Protein AF-A0A1H8EPS7-F1 (afdb_monomer_lite)

Radius of gyration: 14.14 Å; chains: 1; bounding box: 33×36×41 Å

Organism: NCBI:txid245187

Structure (mmCIF, N/CA/C/O backbone):
data_AF-A0A1H8EPS7-F1
#
_entry.id   AF-A0A1H8EPS7-F1
#
loop_
_atom_site.group_PDB
_atom_site.id
_atom_site.type_symbol
_atom_site.label_atom_id
_atom_site.label_alt_id
_atom_site.label_comp_id
_atom_site.label_asym_id
_atom_site.label_entity_id
_atom_site.label_seq_id
_atom_site.pdbx_PDB_ins_code
_atom_site.Cartn_x
_atom_site.Cartn_y
_atom_site.Cartn_z
_atom_site.occupancy
_atom_site.B_iso_or_equiv
_atom_site.auth_seq_id
_atom_site.auth_comp_id
_atom_site.auth_asym_id
_atom_site.auth_atom_id
_atom_site.pdbx_PDB_model_num
ATOM 1 N N . MET A 1 1 ? -10.656 1.692 16.213 1.00 60.69 1 MET A N 1
ATOM 2 C CA . MET A 1 1 ? -10.959 2.540 15.041 1.00 60.69 1 MET A CA 1
ATOM 3 C C . MET A 1 1 ? -9.762 2.475 14.132 1.00 60.69 1 MET A C 1
ATOM 5 O O . MET A 1 1 ? -8.650 2.513 14.644 1.00 60.69 1 MET A O 1
ATOM 9 N N . ALA A 1 2 ? -9.992 2.283 12.844 1.00 76.81 2 ALA A N 1
ATOM 10 C CA . ALA A 1 2 ? -8.927 2.078 11.886 1.00 76.81 2 ALA A CA 1
ATOM 11 C C . ALA A 1 2 ? -8.725 3.387 11.090 1.00 76.81 2 ALA A C 1
ATOM 13 O O . ALA A 1 2 ? -9.687 4.121 10.832 1.00 76.81 2 ALA A O 1
ATOM 14 N N . ILE A 1 3 ? -7.460 3.772 10.919 1.00 89.81 3 ILE A N 1
ATOM 15 C CA . ILE A 1 3 ? -7.002 5.053 10.374 1.00 89.81 3 ILE A CA 1
ATOM 16 C C . ILE A 1 3 ? -6.684 4.823 8.898 1.00 89.81 3 ILE A C 1
ATOM 18 O O . ILE A 1 3 ? -6.001 3.858 8.556 1.00 89.81 3 ILE A O 1
ATOM 22 N N . LEU A 1 4 ? -7.119 5.736 8.028 1.00 92.31 4 LEU A N 1
ATOM 23 C CA . LEU A 1 4 ? -6.822 5.639 6.603 1.00 92.31 4 LEU A CA 1
ATOM 24 C C . LEU A 1 4 ? -5.474 6.296 6.298 1.00 92.31 4 LEU A C 1
ATOM 26 O O . LEU A 1 4 ? -5.281 7.497 6.533 1.00 92.31 4 LEU A O 1
ATOM 30 N N . TYR A 1 5 ? -4.568 5.509 5.729 1.00 93.38 5 TYR A N 1
ATOM 31 C CA . TYR A 1 5 ? -3.239 5.924 5.307 1.00 93.38 5 TYR A CA 1
ATOM 32 C C . TYR A 1 5 ? -3.099 5.887 3.786 1.00 93.38 5 TYR A C 1
ATOM 34 O O . TYR A 1 5 ? -3.504 4.927 3.133 1.00 93.38 5 TYR A O 1
ATOM 42 N N . LEU A 1 6 ? -2.466 6.920 3.236 1.00 90.88 6 LEU A N 1
ATOM 43 C CA . LEU A 1 6 ? -1.938 6.939 1.879 1.00 90.88 6 LEU A CA 1
ATOM 44 C C . LEU A 1 6 ? -0.442 6.636 1.935 1.00 90.88 6 LEU A C 1
ATOM 46 O O . LEU A 1 6 ? 0.320 7.346 2.593 1.00 90.88 6 LEU A O 1
ATOM 50 N N . ILE A 1 7 ? -0.032 5.600 1.219 1.00 90.38 7 ILE A N 1
ATOM 51 C CA . ILE A 1 7 ? 1.361 5.203 1.040 1.00 90.38 7 ILE A CA 1
ATOM 52 C C . ILE A 1 7 ? 1.738 5.575 -0.387 1.00 90.38 7 ILE A C 1
ATOM 54 O O . ILE A 1 7 ? 1.095 5.101 -1.317 1.00 90.38 7 ILE A O 1
ATOM 58 N N . TYR A 1 8 ? 2.739 6.427 -0.574 1.00 85.19 8 TYR A N 1
ATOM 59 C CA . TYR A 1 8 ? 3.120 6.949 -1.889 1.00 85.19 8 TYR A CA 1
ATOM 60 C C . TYR A 1 8 ? 4.632 7.157 -1.987 1.00 85.19 8 TYR A C 1
ATOM 62 O O . TYR A 1 8 ? 5.332 7.286 -0.977 1.00 85.19 8 TYR A O 1
ATOM 70 N N . ARG A 1 9 ? 5.157 7.187 -3.210 1.00 75.56 9 ARG A N 1
ATOM 71 C CA . ARG A 1 9 ? 6.589 7.383 -3.442 1.00 75.56 9 ARG A CA 1
ATOM 72 C C . ARG A 1 9 ? 7.025 8.819 -3.083 1.00 75.56 9 ARG A C 1
ATOM 74 O O . ARG A 1 9 ? 6.350 9.774 -3.468 1.00 75.56 9 ARG A O 1
ATOM 81 N N . PRO A 1 10 ? 8.157 9.012 -2.379 1.00 70.88 10 PRO A N 1
ATOM 82 C CA . PRO A 1 10 ? 8.685 10.346 -2.101 1.00 70.88 10 PRO A CA 1
ATOM 83 C C . PRO A 1 10 ? 9.086 11.094 -3.386 1.00 70.88 10 PRO A C 1
ATOM 85 O O . PRO A 1 10 ? 9.708 10.528 -4.292 1.00 70.88 10 PRO A O 1
ATOM 88 N N . ALA A 1 11 ? 8.758 12.390 -3.439 1.00 62.03 11 ALA A N 1
ATOM 89 C CA . ALA A 1 11 ? 9.101 13.277 -4.550 1.00 62.03 11 ALA A CA 1
ATOM 90 C C . ALA A 1 11 ? 10.625 13.454 -4.700 1.00 62.03 11 ALA A C 1
ATOM 92 O O . ALA A 1 11 ? 11.356 13.479 -3.711 1.00 62.03 11 ALA A O 1
ATOM 93 N N . GLY A 1 12 ? 11.106 13.614 -5.938 1.00 56.56 12 GLY A N 1
ATOM 94 C CA . GLY A 1 12 ? 12.518 13.915 -6.218 1.00 56.56 12 GLY A CA 1
ATOM 95 C C . GLY A 1 12 ? 13.471 12.714 -6.198 1.00 56.56 12 GLY A C 1
ATOM 96 O O . GLY A 1 12 ? 14.684 12.907 -6.250 1.00 56.56 12 GLY A O 1
ATOM 97 N N . THR A 1 13 ? 12.961 11.476 -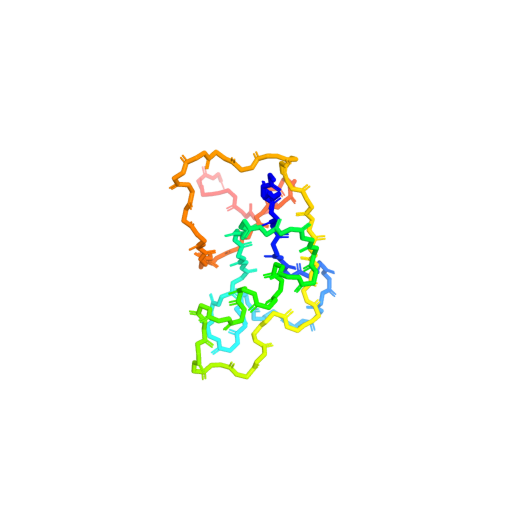6.158 1.00 56.84 13 THR A N 1
ATOM 98 C CA . THR A 1 13 ? 13.788 10.278 -6.370 1.00 56.84 13 THR A CA 1
ATOM 99 C C . THR A 1 13 ? 14.189 10.176 -7.847 1.00 56.84 13 THR A C 1
ATOM 101 O O . THR A 1 13 ? 13.456 9.633 -8.667 1.00 56.84 13 THR A O 1
ATOM 104 N N . ALA A 1 14 ? 15.343 10.768 -8.176 1.00 43.66 14 ALA A N 1
ATOM 105 C CA . ALA A 1 14 ? 15.906 10.873 -9.522 1.00 43.66 14 ALA A CA 1
ATOM 106 C C . ALA A 1 14 ? 16.059 9.497 -10.200 1.00 43.66 14 ALA A C 1
ATOM 108 O O . ALA A 1 14 ? 16.803 8.640 -9.725 1.00 43.66 14 ALA A O 1
ATOM 109 N N . GLY A 1 15 ? 15.342 9.308 -11.311 1.00 47.16 15 GLY A N 1
ATOM 110 C CA . GLY A 1 15 ? 15.264 8.057 -12.065 1.00 47.16 15 GLY A CA 1
ATOM 111 C C . GLY A 1 15 ? 13.827 7.801 -12.508 1.00 47.16 15 GLY A C 1
ATOM 112 O O . GLY A 1 15 ? 13.110 7.035 -11.864 1.00 47.16 15 GLY A O 1
ATOM 113 N N . ASP A 1 16 ? 13.418 8.493 -13.575 1.00 48.84 16 ASP A N 1
ATOM 114 C CA . ASP A 1 16 ? 12.106 8.441 -14.233 1.00 48.84 16 ASP A CA 1
ATOM 115 C C . ASP A 1 16 ? 11.763 7.043 -14.781 1.00 48.84 16 ASP A C 1
ATOM 117 O O . ASP A 1 16 ? 11.743 6.792 -15.984 1.00 48.84 16 ASP A O 1
ATOM 121 N N . ALA A 1 17 ? 11.436 6.119 -13.889 1.00 48.22 17 ALA A N 1
ATOM 122 C CA . ALA A 1 17 ? 10.400 5.141 -14.158 1.00 48.22 17 ALA A CA 1
ATOM 123 C C . ALA A 1 17 ? 9.238 5.487 -13.226 1.00 48.22 17 ALA A C 1
ATOM 125 O O . ALA A 1 17 ? 9.385 5.437 -12.000 1.00 48.22 17 ALA A O 1
ATOM 126 N N . MET A 1 18 ? 8.103 5.869 -13.819 1.00 50.12 18 MET A N 1
ATOM 127 C CA . MET A 1 18 ? 6.831 6.222 -13.157 1.00 50.12 18 MET A CA 1
ATOM 128 C C . MET A 1 18 ? 6.151 5.020 -12.470 1.00 50.12 18 MET A C 1
ATOM 130 O O . MET A 1 18 ? 4.933 5.000 -12.340 1.00 50.12 18 MET A O 1
ATOM 134 N N . HIS A 1 19 ? 6.935 3.989 -12.155 1.00 50.62 19 HIS A N 1
ATOM 135 C CA . HIS A 1 19 ? 6.522 2.653 -11.765 1.00 50.62 19 HIS A CA 1
ATOM 136 C C . HIS A 1 19 ? 7.604 2.064 -10.852 1.00 50.62 19 HIS A C 1
ATOM 138 O O . HIS A 1 19 ? 8.791 2.097 -11.201 1.00 50.62 19 HIS A O 1
ATOM 144 N N . ASN A 1 20 ? 7.230 1.460 -9.715 1.00 50.38 20 ASN A N 1
ATOM 145 C CA . ASN A 1 20 ? 8.078 0.410 -9.138 1.00 50.38 20 ASN A CA 1
ATOM 146 C C . ASN A 1 20 ? 8.196 -0.759 -10.149 1.00 50.38 20 ASN A C 1
ATOM 148 O O . ASN A 1 20 ? 7.505 -0.774 -11.167 1.00 50.38 20 ASN A O 1
ATOM 152 N N . THR A 1 21 ? 9.048 -1.760 -9.914 1.00 53.66 21 THR A N 1
ATOM 153 C CA . THR A 1 21 ? 9.212 -2.903 -10.846 1.00 53.66 21 THR A CA 1
ATOM 154 C C . THR A 1 21 ? 7.921 -3.687 -11.135 1.00 53.66 21 THR A C 1
ATOM 156 O O . THR A 1 21 ? 7.916 -4.539 -12.018 1.00 53.66 21 THR A O 1
ATOM 159 N N . ALA A 1 22 ? 6.829 -3.378 -10.435 1.00 54.28 22 ALA A N 1
ATOM 160 C CA . ALA A 1 22 ? 5.494 -3.922 -10.615 1.00 54.28 22 ALA A CA 1
ATOM 161 C C . ALA A 1 22 ? 4.422 -2.883 -10.988 1.00 54.28 22 ALA A C 1
ATOM 163 O O . ALA A 1 22 ? 3.238 -3.175 -10.873 1.00 54.28 22 ALA A O 1
ATOM 164 N N . ALA A 1 23 ? 4.811 -1.678 -11.414 1.00 64.75 23 ALA A N 1
ATOM 165 C CA . ALA A 1 23 ? 3.907 -0.594 -11.806 1.00 64.75 23 ALA A CA 1
ATOM 166 C C . ALA A 1 23 ? 2.963 -0.048 -10.715 1.00 64.75 23 ALA A C 1
ATOM 168 O O . ALA A 1 23 ? 2.025 0.687 -11.026 1.00 64.75 23 ALA A O 1
ATOM 169 N N . ILE A 1 24 ? 3.256 -0.312 -9.438 1.00 70.19 24 ILE A N 1
ATOM 170 C CA . ILE A 1 24 ? 2.477 0.182 -8.295 1.00 70.19 24 ILE A CA 1
ATOM 171 C C . ILE A 1 24 ? 3.085 1.487 -7.789 1.00 70.19 24 ILE A C 1
ATOM 173 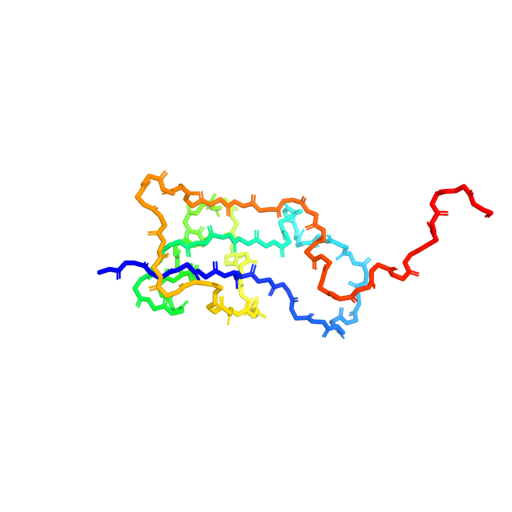O O . ILE A 1 24 ? 4.272 1.530 -7.465 1.00 70.19 24 ILE A O 1
ATOM 177 N N . GLU A 1 25 ? 2.257 2.524 -7.679 1.00 75.69 25 GLU A N 1
ATOM 178 C CA . GLU A 1 25 ? 2.695 3.883 -7.326 1.00 75.69 25 GLU A CA 1
ATOM 179 C C . GLU A 1 25 ? 2.212 4.336 -5.948 1.00 75.69 25 GLU A C 1
ATOM 181 O O . GLU A 1 25 ? 2.834 5.188 -5.303 1.00 75.69 25 GLU A O 1
ATOM 186 N N . ALA A 1 26 ? 1.113 3.759 -5.466 1.00 82.38 26 ALA A N 1
ATOM 187 C CA . ALA A 1 26 ? 0.604 4.035 -4.136 1.00 82.38 26 ALA A CA 1
ATOM 188 C C . ALA A 1 26 ? -0.310 2.923 -3.615 1.00 82.38 26 ALA A C 1
ATOM 190 O O . ALA A 1 26 ? -0.738 2.032 -4.350 1.00 82.38 26 ALA A O 1
ATOM 191 N N . ALA A 1 27 ? -0.629 3.002 -2.328 1.00 88.50 27 ALA A N 1
ATOM 192 C CA . ALA A 1 27 ? -1.664 2.202 -1.695 1.00 88.50 27 ALA A CA 1
ATOM 193 C C . ALA A 1 27 ? -2.495 3.060 -0.739 1.00 88.50 27 ALA A C 1
ATOM 195 O O . ALA A 1 27 ? -1.968 3.949 -0.064 1.00 88.50 27 ALA A O 1
ATOM 196 N N . LEU A 1 28 ? -3.791 2.766 -0.665 1.00 91.00 28 LEU A N 1
ATOM 197 C CA . LEU A 1 28 ? -4.688 3.283 0.364 1.00 91.00 28 LEU A CA 1
ATOM 198 C C . LEU A 1 28 ? -5.028 2.142 1.313 1.00 91.00 28 LEU A C 1
ATOM 200 O O . LEU A 1 28 ? -5.642 1.149 0.918 1.00 91.00 28 LEU A O 1
ATOM 204 N N . ILE A 1 29 ? -4.600 2.292 2.562 1.00 94.00 29 ILE A N 1
ATOM 205 C CA . ILE A 1 29 ? -4.635 1.228 3.557 1.00 94.00 29 ILE A CA 1
ATOM 206 C C . ILE A 1 29 ? -5.316 1.721 4.819 1.00 94.00 29 ILE A C 1
ATOM 208 O O . ILE A 1 29 ? -4.918 2.728 5.405 1.00 94.00 29 ILE A O 1
ATOM 212 N N . ASP A 1 30 ? -6.304 0.962 5.264 1.00 94.06 30 ASP A N 1
ATOM 213 C CA . ASP A 1 30 ? -6.868 1.085 6.593 1.00 94.06 30 ASP A CA 1
ATOM 214 C C . ASP A 1 30 ? -6.035 0.274 7.599 1.00 94.06 30 ASP A C 1
ATOM 216 O O . ASP A 1 30 ? -5.840 -0.936 7.441 1.00 94.06 30 ASP A O 1
ATOM 220 N N . ALA A 1 31 ? -5.486 0.946 8.613 1.00 92.75 31 ALA A N 1
ATOM 221 C CA . ALA A 1 31 ? -4.600 0.335 9.601 1.00 92.75 31 ALA A CA 1
ATOM 222 C C . ALA A 1 31 ? -4.610 1.064 10.953 1.00 92.75 31 ALA A C 1
ATOM 224 O O . ALA A 1 31 ? -5.043 2.205 11.084 1.00 92.75 31 ALA A O 1
ATOM 225 N N . ALA A 1 32 ? -4.085 0.410 11.992 1.00 91.50 32 ALA A N 1
ATOM 226 C CA . ALA A 1 32 ? -3.999 0.993 13.335 1.00 91.50 32 ALA A CA 1
ATOM 227 C C . ALA A 1 32 ? -2.871 2.033 13.493 1.00 91.50 32 ALA A C 1
ATOM 229 O O . ALA A 1 32 ? -2.918 2.852 14.407 1.00 91.50 32 ALA A O 1
ATOM 230 N N . ASN A 1 33 ? -1.827 1.958 12.663 1.00 92.12 33 ASN A N 1
ATOM 231 C CA . ASN A 1 33 ? -0.659 2.840 12.698 1.00 92.12 33 ASN A CA 1
ATOM 232 C C . ASN A 1 33 ? 0.113 2.775 11.357 1.00 92.12 33 ASN A C 1
ATOM 234 O O . ASN A 1 33 ? -0.144 1.869 10.556 1.00 92.12 33 ASN A O 1
ATOM 238 N N . PRO A 1 34 ? 1.089 3.674 11.110 1.00 90.00 34 PRO A N 1
ATOM 239 C CA . PRO A 1 34 ? 1.822 3.717 9.841 1.00 90.00 34 PRO A CA 1
ATOM 240 C C . PRO A 1 34 ? 2.605 2.436 9.512 1.00 90.00 34 PRO A C 1
ATOM 242 O O . PRO A 1 34 ? 2.659 2.028 8.354 1.00 90.00 34 PRO A O 1
ATOM 245 N N . ALA A 1 35 ? 3.189 1.768 10.514 1.00 91.88 35 ALA A N 1
ATOM 246 C CA . ALA A 1 35 ? 3.945 0.532 10.298 1.00 91.88 35 ALA A CA 1
ATOM 247 C C . ALA A 1 35 ? 3.026 -0.628 9.877 1.00 91.88 35 ALA A C 1
ATOM 249 O O . ALA A 1 35 ? 3.348 -1.382 8.959 1.00 91.88 35 ALA A O 1
ATOM 250 N N . ALA A 1 36 ? 1.848 -0.729 10.499 1.00 92.62 36 ALA A N 1
ATOM 251 C CA . ALA A 1 36 ? 0.811 -1.680 10.116 1.00 92.62 36 ALA A CA 1
ATOM 252 C C . ALA A 1 36 ? 0.270 -1.397 8.704 1.00 92.62 36 ALA A C 1
ATOM 254 O O . ALA A 1 36 ? -0.030 -2.341 7.977 1.00 92.62 36 ALA A O 1
ATOM 255 N N . ALA A 1 37 ? 0.204 -0.125 8.292 1.00 91.69 37 ALA A N 1
ATOM 256 C CA . ALA A 1 37 ? -0.202 0.245 6.939 1.00 91.69 37 ALA A CA 1
ATOM 257 C C . ALA A 1 37 ? 0.784 -0.282 5.881 1.00 91.69 37 ALA A C 1
ATOM 259 O O . ALA A 1 37 ? 0.365 -0.907 4.911 1.00 91.69 37 ALA A O 1
ATOM 260 N N . ILE A 1 38 ? 2.094 -0.099 6.094 1.00 91.25 38 ILE A N 1
ATOM 261 C CA . ILE A 1 38 ? 3.139 -0.622 5.193 1.00 91.25 38 ILE A CA 1
ATOM 262 C C . ILE A 1 38 ? 3.088 -2.151 5.126 1.00 91.25 38 ILE A C 1
ATOM 264 O O . ILE A 1 38 ? 3.122 -2.722 4.036 1.00 91.25 38 ILE A O 1
ATOM 268 N N . ALA A 1 39 ? 2.967 -2.821 6.276 1.00 91.38 39 ALA A N 1
ATOM 269 C CA . ALA A 1 39 ? 2.871 -4.276 6.321 1.00 91.38 39 ALA A CA 1
ATOM 270 C C . ALA A 1 39 ? 1.657 -4.787 5.528 1.00 91.38 39 ALA A C 1
ATOM 272 O O . ALA A 1 39 ? 1.804 -5.676 4.692 1.00 91.38 39 ALA A O 1
ATOM 273 N N . ALA A 1 40 ? 0.479 -4.186 5.722 1.00 91.31 40 ALA A N 1
ATOM 274 C CA . ALA A 1 40 ? -0.724 -4.547 4.975 1.00 91.31 40 ALA A CA 1
ATOM 275 C C . ALA A 1 40 ? -0.587 -4.252 3.470 1.00 91.31 40 ALA A C 1
ATOM 277 O O . ALA A 1 40 ? -0.983 -5.078 2.650 1.00 91.31 40 ALA A O 1
ATOM 278 N N . ALA A 1 41 ? 0.044 -3.142 3.085 1.00 89.88 41 ALA A N 1
ATOM 279 C CA . ALA A 1 41 ? 0.324 -2.844 1.682 1.00 89.88 41 ALA A CA 1
ATOM 280 C C . ALA A 1 41 ? 1.207 -3.915 1.026 1.00 89.88 41 ALA A C 1
ATOM 282 O O . ALA A 1 41 ? 0.912 -4.363 -0.078 1.00 89.88 41 ALA A O 1
ATOM 283 N N . HIS A 1 42 ? 2.249 -4.392 1.716 1.00 88.25 42 HIS A N 1
ATOM 284 C CA . HIS A 1 42 ? 3.077 -5.492 1.218 1.00 88.25 42 HIS A CA 1
ATOM 285 C C . HIS A 1 42 ? 2.280 -6.786 1.021 1.00 88.25 42 HIS A C 1
ATOM 287 O O . HIS A 1 42 ? 2.509 -7.484 0.038 1.00 88.25 42 HIS A O 1
ATOM 293 N N . THR A 1 43 ? 1.320 -7.092 1.901 1.00 89.44 43 THR A N 1
ATOM 294 C CA . THR A 1 43 ? 0.498 -8.310 1.761 1.00 89.44 43 THR A CA 1
ATOM 295 C C . THR A 1 43 ? -0.418 -8.305 0.537 1.00 89.44 43 THR A C 1
ATOM 297 O O . THR A 1 43 ? -0.798 -9.376 0.075 1.00 89.44 43 THR A O 1
ATOM 300 N N . LEU A 1 44 ? -0.740 -7.132 -0.024 1.00 86.81 44 LEU A N 1
ATOM 301 C CA . LEU A 1 44 ? -1.503 -7.024 -1.275 1.00 86.81 44 LEU A CA 1
ATOM 302 C C . LEU A 1 44 ? -0.677 -7.404 -2.514 1.00 86.81 44 LEU A C 1
ATOM 304 O O . LEU A 1 44 ? -1.242 -7.601 -3.585 1.00 86.81 44 LEU A O 1
ATOM 308 N N . CYS A 1 45 ? 0.644 -7.518 -2.368 1.00 83.12 45 CYS A N 1
ATOM 309 C CA . CYS A 1 45 ? 1.586 -7.762 -3.453 1.00 83.12 45 CYS A CA 1
ATOM 310 C C . CYS A 1 45 ? 2.516 -8.940 -3.115 1.00 83.12 45 CYS A C 1
ATOM 312 O O . CYS A 1 45 ? 3.726 -8.741 -2.970 1.00 83.12 45 CYS A O 1
ATOM 314 N N . PRO A 1 46 ? 1.975 -10.160 -2.953 1.00 78.88 46 PRO A N 1
ATOM 315 C CA . PRO A 1 46 ? 2.723 -11.299 -2.417 1.00 78.88 46 PRO A CA 1
ATOM 316 C C . PRO A 1 46 ? 3.909 -11.718 -3.295 1.00 78.88 46 PRO A C 1
ATOM 318 O O . PRO A 1 46 ? 4.882 -12.266 -2.785 1.00 78.88 46 PRO A O 1
ATOM 321 N N . ASP A 1 47 ? 3.851 -11.422 -4.593 1.00 76.75 47 ASP A N 1
ATOM 322 C CA . ASP A 1 47 ? 4.878 -11.797 -5.569 1.00 76.75 47 ASP A CA 1
ATOM 323 C C . ASP A 1 47 ? 6.050 -10.802 -5.638 1.00 76.75 47 ASP A C 1
ATOM 325 O O . ASP A 1 47 ? 6.995 -10.994 -6.406 1.00 76.75 47 ASP A O 1
ATOM 329 N N . LEU A 1 48 ? 6.006 -9.720 -4.851 1.00 71.75 48 LEU A N 1
ATOM 330 C CA . LEU A 1 48 ? 6.996 -8.649 -4.880 1.00 71.75 48 LEU A CA 1
ATOM 331 C C . LEU A 1 48 ? 7.777 -8.568 -3.574 1.00 71.75 48 LEU A C 1
ATOM 333 O O . LEU A 1 48 ? 7.219 -8.465 -2.482 1.00 71.75 48 LEU A O 1
ATOM 337 N N . ASN A 1 49 ? 9.100 -8.481 -3.696 1.00 72.31 49 ASN A N 1
ATOM 338 C CA . ASN A 1 49 ? 9.963 -8.239 -2.549 1.00 72.31 49 ASN A CA 1
ATOM 339 C C . ASN A 1 49 ? 9.821 -6.787 -2.080 1.00 72.31 49 ASN A C 1
ATOM 341 O O . ASN A 1 49 ? 10.348 -5.862 -2.698 1.00 72.31 49 ASN A O 1
ATOM 345 N N . THR A 1 50 ? 9.122 -6.593 -0.961 1.00 74.12 50 THR A N 1
ATOM 346 C CA . THR A 1 50 ? 9.023 -5.313 -0.237 1.00 74.12 50 THR A CA 1
ATOM 347 C C . THR A 1 50 ? 8.666 -4.093 -1.118 1.00 74.12 50 THR A C 1
ATOM 349 O O . THR A 1 50 ? 9.373 -3.087 -1.088 1.00 74.12 50 THR A O 1
ATOM 352 N N . PRO A 1 51 ? 7.547 -4.108 -1.870 1.00 77.31 51 PRO A N 1
ATOM 353 C CA . PRO A 1 51 ? 7.231 -3.088 -2.887 1.00 77.31 51 PRO A CA 1
ATOM 354 C C . PRO A 1 51 ? 7.075 -1.644 -2.382 1.00 77.31 51 PRO A C 1
ATOM 356 O O . PRO A 1 51 ? 7.235 -0.708 -3.160 1.00 77.31 51 PRO A O 1
ATOM 359 N N . PHE A 1 52 ? 6.775 -1.468 -1.095 1.00 80.75 52 PHE A N 1
ATOM 360 C CA . PHE A 1 52 ? 6.609 -0.176 -0.418 1.00 80.75 52 PHE A CA 1
ATOM 361 C C . PHE A 1 52 ? 7.817 0.235 0.446 1.00 80.75 52 PHE A C 1
ATOM 363 O O . PHE A 1 52 ? 7.710 1.133 1.282 1.00 80.75 52 PHE A O 1
ATOM 370 N N . ALA A 1 53 ? 8.979 -0.406 0.283 1.00 83.06 53 ALA A N 1
ATOM 371 C CA . ALA A 1 53 ? 10.185 -0.010 1.005 1.00 83.06 53 ALA A CA 1
ATOM 372 C C . ALA A 1 53 ? 10.603 1.424 0.624 1.00 83.06 53 ALA A C 1
ATOM 374 O O . ALA A 1 53 ? 10.756 1.745 -0.553 1.00 83.06 53 ALA A O 1
ATOM 375 N N . GLY A 1 54 ? 10.778 2.297 1.621 1.00 78.62 54 GLY A N 1
ATOM 376 C CA . GLY A 1 54 ? 11.145 3.704 1.401 1.00 78.62 54 GLY A CA 1
ATOM 377 C C . GLY A 1 54 ? 10.001 4.604 0.914 1.00 78.62 54 GLY A C 1
ATOM 378 O O . GLY A 1 54 ? 10.252 5.753 0.549 1.00 78.62 54 GLY A O 1
ATOM 379 N N . TYR A 1 55 ? 8.756 4.116 0.910 1.00 84.19 55 TYR A N 1
ATOM 380 C CA . TYR A 1 55 ? 7.589 4.944 0.611 1.00 84.19 55 TYR A CA 1
ATOM 381 C C . TYR A 1 55 ? 7.253 5.865 1.786 1.00 84.19 55 TYR A C 1
ATOM 383 O O . TYR A 1 55 ? 7.493 5.551 2.952 1.00 84.19 55 TYR A O 1
ATOM 391 N N . THR A 1 56 ? 6.666 7.013 1.464 1.00 86.44 56 THR A N 1
ATOM 392 C CA . THR A 1 56 ? 6.123 7.939 2.456 1.00 86.44 56 THR A CA 1
ATOM 393 C C . THR A 1 56 ? 4.721 7.493 2.848 1.00 86.44 56 THR A C 1
ATOM 395 O O . THR A 1 56 ? 3.931 7.094 1.994 1.00 86.44 56 THR A O 1
ATOM 398 N N . VAL A 1 57 ? 4.400 7.582 4.138 1.00 90.56 57 VAL A N 1
ATOM 399 C CA . VAL A 1 57 ? 3.078 7.249 4.679 1.00 90.56 57 VAL A CA 1
ATOM 400 C C . VAL A 1 57 ? 2.464 8.500 5.285 1.00 90.56 57 VAL A C 1
ATOM 402 O O . VAL A 1 57 ? 3.070 9.124 6.155 1.00 90.56 57 VAL A O 1
ATOM 405 N N . VAL A 1 58 ? 1.255 8.854 4.857 1.00 91.62 58 VAL A N 1
ATOM 406 C CA . VAL A 1 58 ? 0.493 9.980 5.413 1.00 91.62 58 VAL A CA 1
ATOM 407 C C . VAL A 1 58 ? -0.853 9.494 5.891 1.00 91.62 58 VAL A C 1
ATOM 409 O O . VAL A 1 58 ? -1.538 8.745 5.201 1.00 91.62 58 VAL A O 1
ATOM 412 N N . GLN A 1 59 ? -1.262 9.966 7.060 1.00 92.19 59 GLN A N 1
ATOM 413 C CA . GLN A 1 59 ? -2.644 9.840 7.488 1.00 92.19 59 GLN A CA 1
ATOM 414 C C . GLN A 1 59 ? -3.513 10.773 6.640 1.00 92.19 59 GLN A C 1
ATOM 416 O O . GLN A 1 59 ? -3.300 11.985 6.645 1.00 92.19 59 GLN A O 1
ATOM 421 N N . VAL A 1 60 ? -4.502 10.216 5.942 1.00 90.25 60 VAL A N 1
ATOM 422 C CA . VAL A 1 60 ? -5.465 10.986 5.133 1.00 90.25 60 VAL A CA 1
ATOM 423 C C . VAL A 1 60 ? -6.837 11.090 5.796 1.00 90.25 60 VAL A C 1
ATOM 425 O O . VAL A 1 60 ? -7.565 12.042 5.534 1.00 90.25 60 VAL A O 1
ATOM 428 N N . ALA A 1 61 ? -7.175 10.171 6.706 1.00 89.31 61 ALA A N 1
ATOM 429 C CA . ALA A 1 61 ? -8.341 10.298 7.577 1.00 89.31 61 ALA A CA 1
ATOM 430 C C . ALA A 1 61 ? -8.097 9.623 8.930 1.00 89.31 61 ALA A C 1
ATOM 432 O O . ALA A 1 61 ? -7.514 8.546 8.997 1.00 89.31 61 ALA A O 1
ATOM 433 N N . ALA A 1 62 ? -8.577 10.237 10.017 1.00 89.25 62 ALA A N 1
ATOM 434 C CA . ALA A 1 62 ? -8.497 9.659 11.365 1.00 89.25 62 ALA A CA 1
ATOM 435 C C . ALA A 1 62 ? -9.407 8.433 11.562 1.00 89.25 62 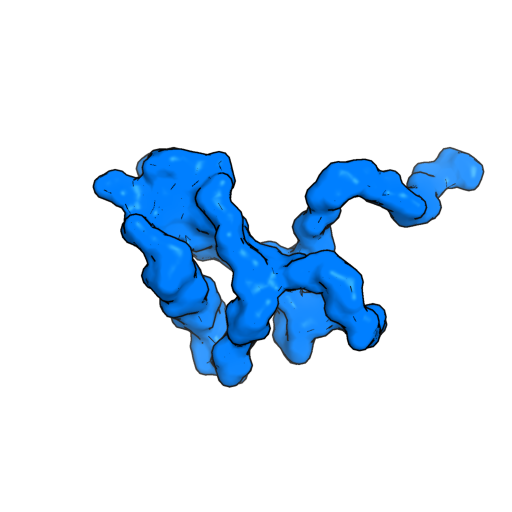ALA A C 1
ATOM 437 O O . ALA A 1 62 ? -9.215 7.673 12.508 1.00 89.25 62 ALA A O 1
ATOM 438 N N . VAL A 1 63 ? -10.403 8.262 10.688 1.00 87.12 63 VAL A N 1
ATOM 439 C CA . VAL A 1 63 ? -11.357 7.153 10.715 1.00 87.12 63 VAL A CA 1
ATOM 440 C C . VAL A 1 63 ? -11.647 6.737 9.275 1.00 87.12 63 VAL A C 1
ATOM 442 O O . VAL A 1 63 ? -12.136 7.552 8.492 1.00 87.12 63 VAL A O 1
ATOM 445 N N . ALA A 1 64 ? -11.353 5.487 8.925 1.00 82.25 64 ALA A N 1
ATOM 446 C CA . ALA A 1 64 ? -11.813 4.890 7.679 1.00 82.25 64 ALA A CA 1
ATOM 447 C C . ALA A 1 64 ? -13.332 4.651 7.730 1.00 82.25 64 ALA A C 1
ATOM 449 O O . ALA A 1 64 ? -13.893 4.291 8.770 1.00 82.25 64 ALA A O 1
ATOM 450 N N . GLN A 1 65 ? -14.018 4.857 6.603 1.00 81.50 65 GLN A N 1
ATOM 451 C CA . GLN A 1 65 ? -15.437 4.526 6.494 1.00 81.50 65 GLN A CA 1
ATOM 452 C C . GLN A 1 65 ? -15.628 3.008 6.617 1.00 81.50 65 GLN A C 1
ATOM 454 O O . GLN A 1 65 ? -14.848 2.225 6.075 1.00 81.50 65 GLN A O 1
ATOM 459 N N . GLY A 1 66 ? -16.698 2.585 7.294 1.00 82.25 66 GLY A N 1
ATOM 460 C CA . GLY A 1 66 ? -17.066 1.171 7.347 1.00 82.25 66 GLY A CA 1
ATOM 461 C C . GLY A 1 66 ? -17.243 0.584 5.942 1.00 82.25 66 GLY A C 1
ATOM 462 O O . GLY A 1 66 ? -17.930 1.171 5.107 1.00 82.25 66 GLY A O 1
ATOM 463 N N . GLY A 1 67 ? -16.619 -0.569 5.693 1.00 82.81 67 G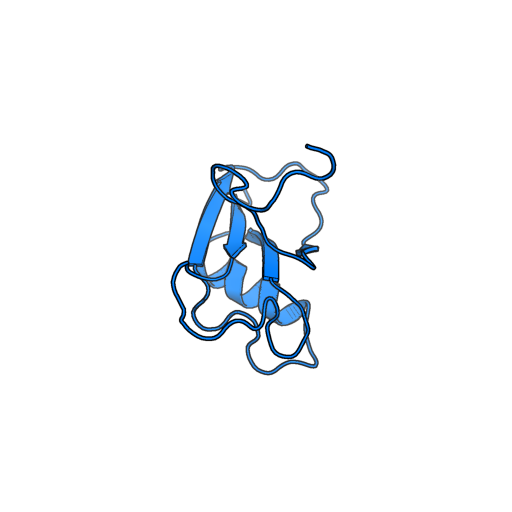LY A N 1
ATOM 464 C CA . GLY A 1 67 ? -16.642 -1.243 4.391 1.00 82.81 67 GLY A CA 1
ATOM 465 C C . GLY A 1 67 ? -15.543 -0.808 3.417 1.00 82.81 67 GLY A C 1
ATOM 466 O O . GLY A 1 67 ? -15.552 -1.266 2.278 1.00 82.81 67 GLY A O 1
ATOM 467 N N . PHE A 1 68 ? -14.599 0.044 3.836 1.00 86.19 68 PHE A N 1
ATOM 468 C CA . PHE A 1 68 ? -13.409 0.327 3.037 1.00 86.19 68 PHE A CA 1
ATOM 469 C C . PHE A 1 68 ? -12.583 -0.948 2.813 1.00 86.19 68 PHE A C 1
ATOM 471 O O . PHE A 1 68 ? -12.369 -1.738 3.733 1.00 86.19 68 PHE A O 1
ATOM 478 N N . VAL A 1 69 ? -12.113 -1.134 1.581 1.00 89.62 69 VAL A N 1
ATOM 479 C CA . VAL A 1 69 ? -11.257 -2.253 1.185 1.00 89.62 69 VAL A CA 1
ATOM 480 C C . VAL A 1 69 ? -9.901 -1.688 0.798 1.00 89.62 69 VAL A C 1
ATOM 482 O O . VAL A 1 69 ? -9.821 -0.799 -0.048 1.00 89.62 69 VAL A O 1
ATOM 485 N N . ASN A 1 70 ? -8.846 -2.223 1.411 1.00 91.06 70 ASN A N 1
ATOM 486 C CA . ASN A 1 70 ? -7.471 -1.853 1.097 1.00 91.06 70 ASN A CA 1
ATOM 487 C C . ASN A 1 70 ? -7.194 -2.034 -0.397 1.00 91.06 70 ASN A C 1
ATOM 489 O O . ASN A 1 70 ? -7.529 -3.074 -0.969 1.00 91.06 70 ASN A O 1
ATOM 493 N N . CYS A 1 71 ? -6.576 -1.036 -1.023 1.00 89.12 71 CYS A N 1
ATOM 494 C CA . CYS A 1 71 ? -6.384 -1.033 -2.467 1.00 89.12 71 CYS A CA 1
ATOM 495 C C . CYS A 1 71 ? -5.015 -0.500 -2.890 1.00 89.12 71 CYS A C 1
ATOM 497 O O . CYS A 1 71 ? -4.375 0.301 -2.203 1.00 89.12 71 CYS A O 1
ATOM 499 N N . LEU A 1 72 ? -4.589 -0.976 -4.058 1.00 86.50 72 LEU A N 1
ATOM 500 C CA . LEU A 1 72 ? -3.397 -0.533 -4.767 1.00 86.50 72 LEU A CA 1
ATOM 501 C C . LEU A 1 72 ? -3.800 0.482 -5.834 1.00 86.50 72 LEU A C 1
ATOM 503 O O . LEU A 1 72 ? -4.878 0.382 -6.423 1.00 86.50 72 LEU A O 1
ATOM 507 N N . ILE A 1 73 ? -2.933 1.457 -6.074 1.00 80.81 73 ILE A N 1
ATOM 508 C CA . ILE A 1 73 ? -3.133 2.494 -7.080 1.00 80.81 73 ILE A CA 1
ATOM 509 C C . ILE A 1 73 ? -2.052 2.330 -8.146 1.00 80.81 73 ILE A C 1
ATOM 511 O O . ILE A 1 73 ? -0.854 2.451 -7.867 1.00 80.81 73 ILE A O 1
ATOM 515 N N . GLU A 1 74 ? -2.503 2.077 -9.372 1.00 72.00 74 GLU A N 1
ATOM 516 C CA . GLU A 1 74 ? -1.678 2.099 -10.575 1.00 72.00 74 GLU A CA 1
ATOM 517 C C . GLU A 1 74 ? -1.711 3.515 -11.173 1.00 72.00 74 GLU A C 1
ATOM 519 O O . GLU A 1 74 ? -2.761 4.006 -11.595 1.00 72.00 74 GLU A O 1
ATOM 524 N N . GLY A 1 75 ? -0.558 4.188 -11.186 1.00 60.91 75 GLY A N 1
ATOM 525 C CA . GLY A 1 75 ? -0.393 5.542 -11.722 1.00 60.91 75 GLY A CA 1
ATOM 526 C C . GLY A 1 75 ? -0.112 6.619 -10.669 1.00 60.91 75 GLY A C 1
ATOM 527 O O . GLY A 1 75 ? -0.352 6.448 -9.475 1.00 60.91 75 GLY A O 1
ATOM 528 N N . ASN A 1 76 ? 0.422 7.755 -11.127 1.00 58.97 76 ASN A N 1
ATOM 529 C CA . ASN A 1 76 ? 0.896 8.816 -10.241 1.00 58.97 76 ASN A CA 1
ATOM 530 C C . ASN A 1 76 ? -0.223 9.388 -9.363 1.00 58.97 76 ASN A C 1
ATOM 532 O O . ASN A 1 76 ? -1.196 9.964 -9.861 1.00 58.97 76 ASN A O 1
ATOM 536 N N . VAL A 1 77 ? -0.011 9.370 -8.048 1.00 57.03 77 VAL A N 1
ATOM 537 C CA . VAL A 1 77 ? -0.779 10.200 -7.117 1.00 57.03 77 VAL A CA 1
ATOM 538 C C . VAL A 1 77 ? -0.284 11.642 -7.252 1.00 57.03 77 VAL A C 1
ATOM 540 O O . VAL A 1 77 ? 0.733 12.031 -6.682 1.00 57.03 77 VAL A O 1
ATOM 543 N N . VAL A 1 78 ? -0.973 12.446 -8.065 1.00 54.16 78 VAL A N 1
ATOM 544 C CA . VAL A 1 78 ? -0.590 13.843 -8.321 1.00 54.16 78 VAL A CA 1
ATOM 545 C C . VAL A 1 78 ? -1.015 14.723 -7.141 1.00 54.16 78 VAL A C 1
ATOM 547 O O . VAL A 1 78 ? -2.162 15.160 -7.051 1.00 54.16 78 VAL A O 1
ATOM 550 N N . GLY A 1 79 ? -0.082 14.998 -6.232 1.00 46.28 79 GLY A N 1
ATOM 551 C CA . GLY A 1 79 ? -0.247 15.983 -5.162 1.00 46.28 79 GLY A CA 1
ATOM 552 C C . GLY A 1 79 ? 0.144 17.392 -5.620 1.00 46.28 79 GLY A C 1
ATOM 553 O O . GLY A 1 79 ? 1.295 17.612 -5.970 1.00 46.28 79 GLY A O 1
ATOM 554 N N . ALA A 1 80 ? -0.823 18.319 -5.580 1.00 44.41 80 ALA A N 1
ATOM 555 C CA . ALA A 1 80 ? -0.738 19.757 -5.886 1.00 44.41 80 ALA A CA 1
ATOM 556 C C . ALA A 1 80 ? -0.181 20.137 -7.281 1.00 44.41 80 ALA A C 1
ATOM 558 O O . ALA A 1 80 ? 1.017 20.142 -7.527 1.00 44.41 80 ALA A O 1
ATOM 559 N N . ALA A 1 81 ? -1.104 20.562 -8.157 1.00 44.97 81 ALA A N 1
ATOM 560 C CA . ALA A 1 81 ? -0.886 21.065 -9.518 1.00 44.97 81 ALA A CA 1
ATOM 561 C C . ALA A 1 81 ? -0.210 20.068 -10.476 1.00 44.97 81 ALA A C 1
ATOM 563 O O . ALA A 1 81 ? 1.006 20.014 -10.619 1.00 44.97 81 ALA A O 1
ATOM 564 N N . TYR A 1 82 ? -1.037 19.349 -11.239 1.00 45.81 82 TYR A N 1
ATOM 565 C CA . TYR A 1 82 ? -0.631 18.812 -12.536 1.00 45.81 82 TYR A CA 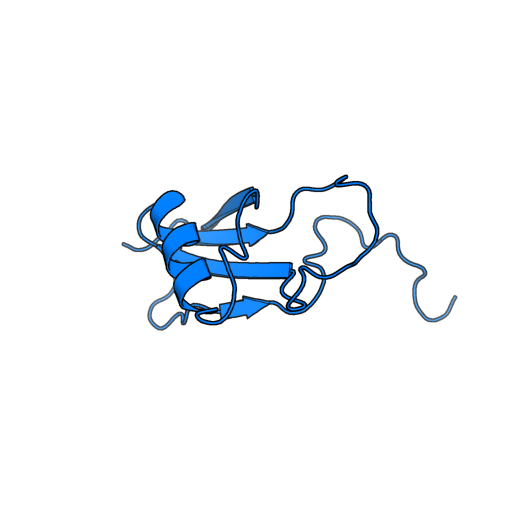1
ATOM 566 C C . TYR A 1 82 ? 0.089 19.911 -13.346 1.00 45.81 82 TYR A C 1
ATOM 568 O O . TYR A 1 82 ? -0.545 20.869 -13.792 1.00 45.81 82 TYR A O 1
ATOM 576 N N . SER A 1 83 ? 1.411 19.787 -13.495 1.00 47.41 83 SER A N 1
ATOM 577 C CA . SER A 1 83 ? 2.267 20.664 -14.310 1.00 47.41 83 SER A CA 1
ATOM 578 C C . SER A 1 83 ? 2.613 20.051 -15.673 1.00 47.41 83 SER A C 1
ATOM 580 O O . SER A 1 83 ? 3.357 20.646 -16.449 1.00 47.41 83 SER A O 1
ATOM 582 N N . GLY A 1 84 ? 2.057 18.874 -15.984 1.00 52.03 84 GLY A N 1
ATOM 583 C CA . GLY A 1 84 ? 2.186 18.251 -17.297 1.00 52.03 84 GLY A CA 1
ATOM 584 C C . GLY A 1 84 ? 1.473 19.057 -18.394 1.00 52.03 84 GLY A C 1
ATOM 585 O O . GLY A 1 84 ? 0.573 19.853 -18.098 1.00 52.03 84 GLY A O 1
ATOM 586 N N . PRO A 1 85 ? 1.845 18.875 -19.674 1.00 45.84 85 PRO A N 1
ATOM 587 C CA . PRO A 1 85 ? 1.184 19.561 -20.775 1.00 45.84 85 PRO A CA 1
ATOM 588 C C . PRO A 1 85 ? -0.310 19.210 -20.796 1.00 45.84 85 PRO A C 1
ATOM 590 O O . PRO A 1 85 ? -0.692 18.063 -21.026 1.00 45.84 85 PRO A O 1
ATOM 593 N N . ARG A 1 86 ? -1.171 20.207 -20.541 1.00 50.97 86 ARG A N 1
ATOM 594 C CA . ARG A 1 86 ? -2.630 20.071 -20.669 1.00 50.97 86 ARG A CA 1
ATOM 595 C C . ARG A 1 86 ? -2.944 19.560 -22.075 1.00 50.97 86 ARG A C 1
ATOM 597 O O . ARG A 1 86 ? -2.541 20.183 -23.052 1.00 50.97 86 ARG A O 1
ATOM 604 N N . ARG A 1 87 ? -3.691 18.456 -22.193 1.00 43.59 87 ARG A N 1
ATOM 605 C CA . ARG A 1 87 ? -4.251 18.031 -23.486 1.00 43.59 87 ARG A CA 1
ATOM 606 C C . ARG A 1 87 ? -5.073 19.188 -24.075 1.00 43.59 87 ARG A C 1
ATOM 608 O O . ARG A 1 87 ? -6.096 19.549 -23.503 1.00 43.59 87 ARG A O 1
ATOM 615 N N . GLY A 1 88 ? -4.632 19.735 -25.210 1.00 51.38 88 GLY A N 1
ATOM 616 C CA . GLY A 1 88 ? -5.435 20.631 -26.050 1.00 51.38 88 GLY A CA 1
ATOM 617 C C . GLY A 1 88 ? -5.303 22.140 -25.808 1.00 51.38 88 GLY A C 1
ATOM 618 O O . GLY A 1 88 ? -6.319 22.833 -25.826 1.00 51.38 88 GLY A O 1
ATOM 619 N N . ARG A 1 89 ? -4.092 22.678 -25.636 1.00 41.56 89 ARG A N 1
ATOM 620 C CA . ARG A 1 89 ? -3.821 24.090 -25.952 1.00 41.56 89 ARG A CA 1
ATOM 621 C C . ARG A 1 89 ? -2.579 24.231 -26.806 1.00 41.56 89 ARG A C 1
ATOM 6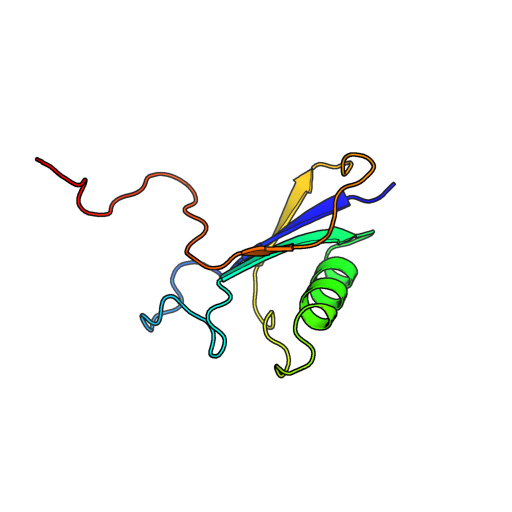23 O O . ARG A 1 89 ? -1.589 23.550 -26.470 1.00 41.56 89 ARG A O 1
#

Sequence (89 aa):
MAILYLIYRPAGTAGDAMHNTAAIEAALIDAANPAAAIAAAHTLCPDLNTPFAGYTVVQVAAVAQGGFVNCLIEGNVVGAAYSGPRRGR

pLDDT: mean 74.46, std 17.27, range [41.56, 94.06]

Secondary structure (DSSP, 8-state):
-PEEEEEEPPTT-SS--SS-TTSEEEEEEEESSHHHHHHHHHHT-TTSSSTTTT-EEEEEESSPPTT---EEEES----S---S--TT-

Foldseek 3Di:
DWFKKKWAADPPPPDPDQADVHQFGIKIATHPDQVRRQVVVCVVPVVDDSSRVRTDMDGPGRDDDPPDDIDTDRGDPDDDDDPPPDPDD